Protein AF-A0A0M0LLI6-F1 (afdb_monomer_lite)

Foldseek 3Di:
DPPPVVLVVVLVVVLVVLLVVLVVVLVVCVVVVNAVQRWDWDDDPFKIWIWGDDPPDTDIFIDTDDPVCVVLVVLLVVLSVVLSVLRSCCSNVVSVLVSVLVVCVSVVVVVSNVVSVVVCVVVVVVSVVVNVVSSVVNVVSRVD

Sequence (144 aa):
MLEENIPRKKLGLFSIFMALFCLITGILAYSFNIYPGGYSIKENSEEVTVIKKNFSKKEKYTFEISEENQIIIFLIKNDVKQLLTMWLVIIFSGSSLLINLVNQLHLKDKNAFYITSILLIILLPLVIYVYIGKLDHIEQLLEI

pLDDT: mean 85.88, std 10.81, range [43.34, 95.38]

Organism: NCBI:txid263475

Secondary structure (DSSP, 8-state):
--SSHHHHHHHHHHHHHHHHHHHHHHHHHHHTT--TT-EEEEE-SSEEEEEEE-SS-EEEEEEE--HHHHHHHHHHHHHHHHHHHHHHHIIIIIHHHHHHHHHHHHHT-HHHHHHHHHHHHHHHHHHHHHHHHHHHHHHHHH--

Radius of gyration: 20.75 Å; chains: 1; bounding box: 58×28×57 Å

Structure (mmCIF, N/CA/C/O backbone):
data_AF-A0A0M0LLI6-F1
#
_entry.id   AF-A0A0M0LLI6-F1
#
loop_
_atom_site.group_PDB
_atom_site.id
_atom_site.type_symbol
_atom_site.label_atom_id
_atom_site.label_alt_id
_atom_site.label_comp_id
_atom_site.label_asym_id
_atom_site.label_entity_id
_atom_site.label_seq_id
_atom_site.pdbx_PDB_ins_code
_atom_site.Cartn_x
_atom_site.Cartn_y
_atom_site.Cartn_z
_atom_site.occupancy
_atom_site.B_iso_or_equiv
_atom_site.auth_seq_id
_atom_site.auth_comp_id
_atom_site.auth_asym_id
_atom_site.auth_atom_id
_atom_site.pdbx_PDB_model_num
ATOM 1 N N . MET A 1 1 ? 36.998 4.657 -27.826 1.00 43.34 1 MET A N 1
ATOM 2 C CA . MET A 1 1 ? 35.969 3.683 -27.391 1.00 43.34 1 MET A CA 1
ATOM 3 C C . MET A 1 1 ? 35.601 3.930 -25.916 1.00 43.34 1 MET A C 1
ATOM 5 O O . MET A 1 1 ? 35.745 3.044 -25.088 1.00 43.34 1 MET A O 1
ATOM 9 N N . LEU A 1 2 ? 35.194 5.160 -25.559 1.00 49.22 2 LEU A N 1
ATOM 10 C CA . LEU A 1 2 ? 35.072 5.603 -24.152 1.00 49.22 2 LEU A CA 1
ATOM 11 C C . LEU A 1 2 ? 33.766 6.358 -23.824 1.00 49.22 2 LEU A C 1
ATOM 13 O O . LEU A 1 2 ? 33.613 6.834 -22.705 1.00 49.22 2 LEU A O 1
ATOM 17 N N . GLU A 1 3 ? 32.802 6.446 -24.746 1.00 45.69 3 GLU A N 1
ATOM 18 C CA . GLU A 1 3 ? 31.631 7.326 -24.565 1.00 45.69 3 GLU A CA 1
ATOM 19 C C . GLU A 1 3 ? 30.340 6.639 -24.079 1.00 45.69 3 GLU A C 1
ATOM 21 O O . GLU A 1 3 ? 29.447 7.322 -23.587 1.00 45.69 3 GLU A O 1
ATOM 26 N N . GLU A 1 4 ? 30.226 5.307 -24.090 1.00 52.34 4 GLU A N 1
ATOM 27 C CA . GLU A 1 4 ? 28.956 4.645 -23.715 1.00 52.34 4 GLU A CA 1
ATOM 28 C C . GLU A 1 4 ? 28.759 4.375 -22.208 1.00 52.34 4 GLU A C 1
ATOM 30 O O . GLU A 1 4 ? 27.650 4.056 -21.775 1.00 52.34 4 GLU A O 1
ATOM 35 N N . ASN A 1 5 ? 29.788 4.531 -21.364 1.00 53.41 5 ASN A N 1
ATOM 36 C CA . ASN A 1 5 ? 29.709 4.131 -19.946 1.00 53.41 5 ASN A CA 1
ATOM 37 C C . ASN A 1 5 ? 29.209 5.223 -18.983 1.00 53.41 5 ASN A C 1
ATOM 39 O O . ASN A 1 5 ? 28.754 4.918 -17.877 1.00 53.41 5 ASN A O 1
ATOM 43 N N . ILE A 1 6 ? 29.260 6.494 -19.383 1.00 53.16 6 ILE A N 1
ATOM 44 C CA . ILE A 1 6 ? 28.793 7.623 -18.564 1.00 53.16 6 ILE A CA 1
ATOM 45 C C . ILE A 1 6 ? 27.268 7.583 -18.318 1.00 53.16 6 ILE A C 1
ATOM 47 O O . ILE A 1 6 ? 26.868 7.763 -17.162 1.00 53.16 6 ILE A O 1
ATOM 51 N N . PRO A 1 7 ? 26.397 7.320 -19.321 1.00 61.06 7 PRO A N 1
ATOM 52 C CA . PRO A 1 7 ? 24.951 7.266 -19.087 1.00 61.06 7 PRO A CA 1
ATOM 53 C C . PRO A 1 7 ? 24.537 6.082 -18.197 1.00 61.06 7 PRO A C 1
ATOM 55 O O . PRO A 1 7 ? 23.743 6.266 -17.273 1.00 61.06 7 PRO A O 1
ATOM 58 N N . ARG A 1 8 ? 25.158 4.903 -18.365 1.00 62.12 8 ARG A N 1
ATOM 59 C CA . ARG A 1 8 ? 24.872 3.714 -17.536 1.00 62.12 8 ARG A CA 1
ATOM 60 C C . ARG A 1 8 ? 25.237 3.909 -16.063 1.00 62.12 8 ARG A C 1
ATOM 62 O O . ARG A 1 8 ? 24.478 3.503 -15.185 1.00 62.12 8 ARG A O 1
ATOM 69 N N . LYS A 1 9 ? 26.367 4.566 -15.769 1.00 64.44 9 LYS A N 1
ATOM 70 C CA . LYS A 1 9 ? 26.808 4.814 -14.384 1.00 64.44 9 LYS A CA 1
ATOM 71 C C . LYS A 1 9 ? 25.878 5.785 -13.645 1.00 64.44 9 LYS A C 1
ATOM 73 O O . LYS A 1 9 ? 25.605 5.583 -12.464 1.00 64.44 9 LYS A O 1
ATOM 78 N N . LYS A 1 10 ? 25.352 6.803 -14.339 1.00 72.94 10 LYS A N 1
ATOM 79 C CA . LYS A 1 10 ? 24.365 7.748 -13.780 1.00 72.94 10 LYS A CA 1
ATOM 80 C C . LYS A 1 10 ? 23.009 7.083 -13.515 1.00 72.94 10 LYS A C 1
ATOM 82 O O . LYS A 1 10 ? 22.416 7.342 -12.473 1.00 72.94 10 LYS A O 1
ATOM 87 N N . LEU A 1 11 ? 22.560 6.191 -14.404 1.00 73.56 11 LEU A N 1
ATOM 88 C CA . LEU A 1 11 ? 21.329 5.413 -14.218 1.00 73.56 11 LEU A CA 1
ATOM 89 C C . LEU A 1 11 ? 21.413 4.494 -12.990 1.00 73.56 11 LEU A C 1
ATOM 91 O O . LEU A 1 11 ? 20.488 4.462 -12.182 1.00 73.56 11 LEU A O 1
ATOM 95 N N . GLY A 1 12 ? 22.534 3.785 -12.821 1.00 80.25 12 GLY A N 1
ATOM 96 C CA . GLY A 1 12 ? 22.752 2.937 -11.646 1.00 80.25 12 GLY A CA 1
ATOM 97 C C . GLY A 1 12 ? 22.688 3.733 -10.342 1.00 80.25 12 GLY A C 1
ATOM 98 O O . GLY A 1 12 ? 22.030 3.315 -9.394 1.00 80.25 12 GLY A O 1
ATOM 99 N N . LEU A 1 13 ? 23.298 4.922 -10.321 1.00 83.56 13 LEU A N 1
ATOM 100 C CA . LEU A 1 13 ? 23.286 5.797 -9.149 1.00 83.56 13 LEU A CA 1
ATOM 101 C C . LEU A 1 13 ? 21.878 6.327 -8.826 1.00 83.56 13 LEU A C 1
ATOM 103 O O . LEU A 1 13 ? 21.488 6.340 -7.662 1.00 83.56 13 LEU A O 1
ATOM 107 N N . PHE A 1 14 ? 21.102 6.709 -9.848 1.00 84.19 14 PHE A N 1
ATOM 108 C CA . PHE A 1 14 ? 19.702 7.118 -9.689 1.00 84.19 14 PHE A CA 1
ATOM 109 C C . PHE A 1 14 ? 18.839 5.980 -9.132 1.00 84.19 14 PHE A C 1
ATOM 111 O O . PHE A 1 14 ? 18.132 6.175 -8.148 1.00 84.19 14 PHE A O 1
ATOM 118 N N . SER A 1 15 ? 18.939 4.781 -9.709 1.00 85.69 15 SER A N 1
ATOM 119 C CA . SER A 1 15 ? 18.185 3.607 -9.253 1.00 85.69 15 SER A CA 1
ATOM 120 C C . SER A 1 15 ? 18.514 3.233 -7.805 1.00 85.69 15 SER A C 1
ATOM 122 O O . SER A 1 15 ? 17.605 2.932 -7.034 1.00 85.69 15 SER A O 1
ATOM 124 N N . ILE A 1 16 ? 19.788 3.317 -7.405 1.00 88.94 16 ILE A N 1
ATOM 125 C CA . ILE A 1 16 ? 20.215 3.107 -6.012 1.00 88.94 16 ILE A CA 1
ATOM 126 C C . ILE A 1 16 ? 19.619 4.177 -5.090 1.00 88.94 16 ILE A C 1
ATOM 128 O O . ILE A 1 16 ? 19.085 3.844 -4.033 1.00 88.94 16 ILE A O 1
ATOM 132 N N . PHE A 1 17 ? 19.679 5.453 -5.483 1.00 90.44 17 PHE A N 1
ATOM 133 C CA . PHE A 1 17 ? 19.116 6.548 -4.692 1.00 90.44 17 PHE A CA 1
ATOM 134 C C . PHE A 1 17 ? 17.601 6.399 -4.514 1.00 90.44 17 PHE A C 1
ATOM 136 O O . PHE A 1 17 ? 17.094 6.531 -3.403 1.00 90.44 17 PHE A O 1
ATOM 143 N N . MET A 1 18 ? 16.883 6.053 -5.585 1.00 89.81 18 MET A N 1
ATOM 144 C CA . MET A 1 18 ? 15.444 5.800 -5.534 1.00 89.81 18 MET A CA 1
ATOM 145 C C . MET A 1 18 ? 15.117 4.601 -4.643 1.00 89.81 18 MET A C 1
ATOM 147 O O . MET A 1 18 ? 14.209 4.694 -3.822 1.00 89.81 18 MET A O 1
ATOM 151 N N . ALA A 1 19 ? 15.873 3.504 -4.738 1.00 89.38 19 ALA A N 1
ATOM 152 C CA . ALA A 1 19 ? 15.683 2.345 -3.870 1.00 89.38 19 ALA A CA 1
ATOM 153 C C . ALA A 1 19 ? 15.896 2.698 -2.386 1.00 89.38 19 ALA A C 1
ATOM 155 O O . ALA A 1 19 ? 15.077 2.329 -1.545 1.00 89.38 19 ALA A O 1
ATOM 156 N N . LEU A 1 20 ? 16.945 3.467 -2.066 1.00 92.06 20 LEU A N 1
ATOM 157 C CA . LEU A 1 20 ? 17.201 3.965 -0.710 1.00 92.06 20 LEU A CA 1
ATOM 158 C C . LEU A 1 20 ? 16.071 4.869 -0.212 1.00 92.06 20 LEU A C 1
ATOM 160 O O . LEU A 1 20 ? 15.603 4.701 0.912 1.00 92.06 20 LEU A O 1
ATOM 164 N N . PHE A 1 21 ? 15.597 5.793 -1.048 1.00 91.12 21 PHE A N 1
ATOM 165 C CA . PHE A 1 21 ? 14.468 6.658 -0.715 1.00 91.12 21 PHE A CA 1
ATOM 166 C C . PHE A 1 21 ? 13.196 5.847 -0.421 1.00 91.12 21 PHE A C 1
ATOM 168 O O . PHE A 1 21 ? 12.515 6.103 0.573 1.00 91.12 21 PHE A O 1
ATOM 175 N N . CYS A 1 22 ? 12.899 4.825 -1.227 1.00 92.00 22 CYS A N 1
ATOM 176 C CA . CYS A 1 22 ? 11.752 3.9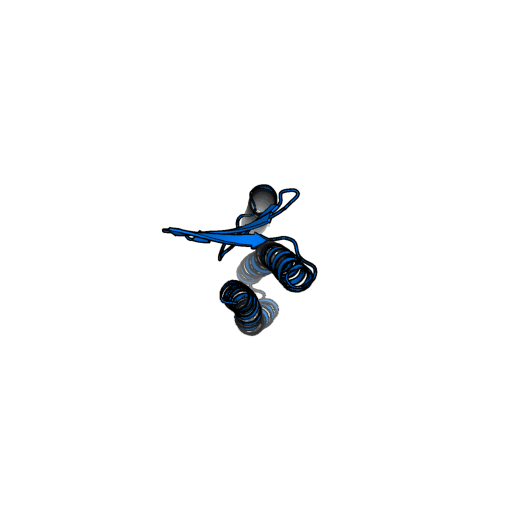34 -1.016 1.00 92.00 22 CYS A CA 1
ATOM 177 C C . CYS A 1 22 ? 11.881 3.121 0.277 1.00 92.00 22 CYS A C 1
ATOM 179 O O . CYS A 1 22 ? 10.909 2.937 1.003 1.00 92.00 22 CYS A O 1
ATOM 181 N N . LEU A 1 23 ? 13.095 2.675 0.602 1.00 92.25 23 LEU A N 1
ATOM 182 C CA . LEU A 1 23 ? 13.373 1.954 1.839 1.00 92.25 23 LEU A CA 1
ATOM 183 C C . LEU A 1 23 ? 13.174 2.849 3.065 1.00 92.25 23 LEU A C 1
ATOM 185 O O . LEU A 1 23 ? 12.482 2.456 4.002 1.00 92.25 23 LEU A O 1
ATOM 189 N N . ILE A 1 24 ? 13.708 4.072 3.039 1.00 93.19 24 ILE A N 1
ATOM 190 C CA . ILE A 1 24 ? 13.539 5.045 4.127 1.00 93.19 24 ILE A CA 1
ATOM 191 C C . ILE A 1 24 ? 12.059 5.398 4.303 1.00 93.19 24 ILE A C 1
ATOM 193 O O . ILE A 1 24 ? 11.543 5.351 5.417 1.00 93.19 24 ILE A O 1
ATOM 197 N N . THR A 1 25 ? 11.356 5.712 3.214 1.00 89.75 25 THR A N 1
ATOM 198 C CA . THR A 1 25 ? 9.925 6.049 3.271 1.00 89.75 25 THR A CA 1
ATOM 199 C C . THR A 1 25 ? 9.071 4.876 3.744 1.00 89.75 25 THR A C 1
ATOM 201 O O . THR A 1 25 ? 8.178 5.092 4.558 1.00 89.75 25 THR A O 1
ATOM 204 N N . GLY A 1 26 ? 9.374 3.640 3.336 1.00 89.75 26 GLY A N 1
ATOM 205 C CA . GLY A 1 26 ? 8.711 2.434 3.840 1.00 89.75 26 GLY A CA 1
ATOM 206 C C . GLY A 1 26 ? 8.922 2.220 5.343 1.00 89.75 26 GLY A C 1
ATOM 207 O O . GLY A 1 26 ? 7.961 1.968 6.071 1.00 89.75 26 GLY A O 1
ATOM 208 N N . ILE A 1 27 ? 10.153 2.394 5.841 1.00 91.06 27 ILE A N 1
ATOM 209 C CA . ILE A 1 27 ? 10.455 2.306 7.282 1.00 91.06 27 ILE A CA 1
ATOM 210 C C . ILE A 1 27 ? 9.701 3.383 8.062 1.00 91.06 27 ILE A C 1
ATOM 212 O O . ILE A 1 27 ? 9.111 3.083 9.101 1.00 91.06 27 ILE A O 1
ATOM 216 N N . LEU A 1 28 ? 9.692 4.625 7.573 1.00 89.94 28 LEU A N 1
ATOM 217 C CA . LEU A 1 28 ? 8.955 5.717 8.208 1.00 89.94 28 LEU A CA 1
ATOM 218 C C . LEU A 1 28 ? 7.446 5.435 8.202 1.00 89.94 28 LEU A C 1
ATOM 220 O O . LEU A 1 28 ? 6.794 5.594 9.232 1.00 89.94 28 LEU A O 1
ATOM 224 N N . ALA A 1 29 ? 6.900 4.958 7.081 1.00 87.50 29 ALA A N 1
ATOM 225 C CA . ALA A 1 29 ? 5.488 4.611 6.964 1.00 87.50 29 ALA A CA 1
ATOM 226 C C . ALA A 1 29 ? 5.076 3.545 7.988 1.00 87.50 29 ALA A C 1
ATOM 228 O O . ALA A 1 29 ? 4.082 3.723 8.692 1.00 87.50 29 ALA A O 1
ATOM 229 N N . TYR A 1 30 ? 5.877 2.485 8.131 1.00 87.06 30 TYR A N 1
ATOM 230 C CA . TYR A 1 30 ? 5.653 1.448 9.137 1.00 87.06 30 TYR A CA 1
ATOM 231 C C . TYR A 1 30 ? 5.787 1.988 10.566 1.00 87.06 30 TYR A C 1
ATOM 233 O O . TYR A 1 30 ? 4.889 1.813 11.384 1.00 87.06 30 TYR A O 1
ATOM 241 N N . SER A 1 31 ? 6.880 2.700 10.856 1.00 86.88 31 SER A N 1
ATOM 242 C CA . SER A 1 31 ? 7.198 3.175 12.212 1.00 86.88 31 SER A CA 1
ATOM 243 C C . SER A 1 31 ? 6.160 4.158 12.754 1.00 86.88 31 SER A C 1
ATOM 245 O O . SER A 1 31 ? 5.880 4.171 13.950 1.00 86.88 31 SER A O 1
ATOM 247 N N . PHE A 1 32 ? 5.569 4.975 11.880 1.00 83.69 32 PHE A N 1
ATOM 248 C CA . PHE A 1 32 ? 4.590 5.993 12.261 1.00 83.69 32 PHE A CA 1
ATOM 249 C C . PHE A 1 32 ? 3.132 5.599 11.959 1.00 83.69 32 PHE A C 1
ATOM 251 O O . PHE A 1 32 ? 2.226 6.409 12.186 1.00 83.69 32 PHE A O 1
ATOM 258 N N . ASN A 1 33 ? 2.879 4.370 11.482 1.00 80.75 33 ASN A N 1
ATOM 259 C CA . ASN A 1 33 ? 1.566 3.915 11.006 1.00 80.75 33 ASN A CA 1
ATOM 260 C C . ASN A 1 33 ? 0.934 4.921 10.023 1.00 80.75 33 ASN A C 1
ATOM 262 O O . ASN A 1 33 ? -0.193 5.386 10.224 1.00 80.75 33 ASN A O 1
ATOM 266 N N . ILE A 1 34 ? 1.699 5.306 8.997 1.00 81.94 34 ILE A N 1
ATOM 267 C CA . ILE A 1 34 ? 1.283 6.243 7.948 1.00 81.94 34 ILE A CA 1
ATOM 268 C C . ILE A 1 34 ? 0.933 5.446 6.694 1.00 81.94 34 ILE A C 1
ATOM 270 O O . ILE A 1 34 ? 1.804 4.855 6.059 1.00 81.94 34 ILE A O 1
ATOM 274 N N . TYR A 1 35 ? -0.344 5.469 6.329 1.00 86.00 35 TYR A N 1
ATOM 275 C CA . TYR A 1 35 ? -0.881 4.882 5.104 1.00 86.00 35 TYR A CA 1
ATOM 276 C C . TYR A 1 35 ? -2.194 5.593 4.721 1.00 86.00 35 TYR A C 1
ATOM 278 O O . TYR A 1 35 ? -2.823 6.205 5.592 1.00 86.00 35 TYR A O 1
ATOM 286 N N . PRO A 1 36 ? -2.623 5.554 3.445 1.00 82.19 36 PRO A N 1
ATOM 287 C CA . PRO A 1 36 ? -3.883 6.162 3.010 1.00 82.19 36 PRO A CA 1
ATOM 288 C C . PRO A 1 36 ? -5.097 5.644 3.805 1.00 82.19 36 PRO A C 1
ATOM 290 O O . PRO A 1 36 ? -5.281 4.438 3.933 1.00 82.19 36 PRO A O 1
ATOM 293 N N . GLY A 1 37 ? -5.925 6.536 4.355 1.00 80.38 37 GLY A N 1
ATOM 294 C CA . GLY A 1 37 ? -7.052 6.195 5.247 1.00 80.38 37 GLY A CA 1
ATOM 295 C C . GLY A 1 37 ? -6.684 6.174 6.739 1.00 80.38 37 GLY A C 1
ATOM 296 O O . GLY A 1 37 ? -7.467 6.614 7.575 1.00 80.38 37 GLY A O 1
ATOM 297 N N . GLY A 1 38 ? -5.451 5.776 7.069 1.00 81.19 38 GLY A N 1
ATOM 298 C CA . GLY A 1 38 ? -4.786 6.093 8.333 1.00 81.19 38 GLY A CA 1
ATOM 299 C C . GLY A 1 38 ? -5.549 5.733 9.611 1.00 81.19 38 GLY A C 1
ATOM 300 O O . GLY A 1 38 ? -5.766 6.601 10.448 1.00 81.19 38 GLY A O 1
ATOM 301 N N . TYR A 1 39 ? -5.911 4.475 9.839 1.00 87.75 39 TYR A N 1
ATOM 302 C CA . TYR A 1 39 ? -6.456 4.052 11.133 1.00 87.75 39 TYR A CA 1
ATOM 303 C C . TYR A 1 39 ? -5.353 3.769 12.155 1.00 87.75 39 TYR A C 1
ATOM 305 O O . TYR A 1 39 ? -4.308 3.188 11.847 1.00 87.75 39 TYR A O 1
ATOM 313 N N . SER A 1 40 ? -5.602 4.148 13.405 1.00 86.25 40 SER A N 1
ATOM 314 C CA . SER A 1 40 ? -4.818 3.721 14.564 1.00 86.25 40 SER A CA 1
ATOM 315 C C . SER A 1 40 ? -5.726 3.199 15.657 1.00 86.25 40 SER A C 1
ATOM 317 O O . SER A 1 40 ? -6.779 3.776 15.901 1.00 86.25 40 SER A O 1
ATOM 319 N N . ILE A 1 41 ? -5.280 2.152 16.335 1.00 87.75 41 ILE A N 1
ATOM 320 C CA . ILE A 1 41 ? -6.037 1.491 17.391 1.00 87.75 41 ILE A CA 1
ATOM 321 C C . ILE A 1 41 ? -5.334 1.768 18.715 1.00 87.75 41 ILE A C 1
ATOM 323 O O . ILE A 1 41 ? -4.110 1.649 18.810 1.00 87.75 41 ILE A O 1
ATOM 327 N N . LYS A 1 42 ? -6.107 2.178 19.717 1.00 88.56 42 LYS A N 1
ATOM 328 C CA . LYS A 1 42 ? -5.686 2.267 21.114 1.00 88.56 42 LYS A CA 1
ATOM 329 C C . LYS A 1 42 ? -6.527 1.297 21.919 1.00 88.56 42 LYS A C 1
ATOM 331 O O . LYS A 1 42 ? -7.733 1.239 21.726 1.00 88.56 42 LYS A O 1
ATOM 336 N N . GLU A 1 43 ? -5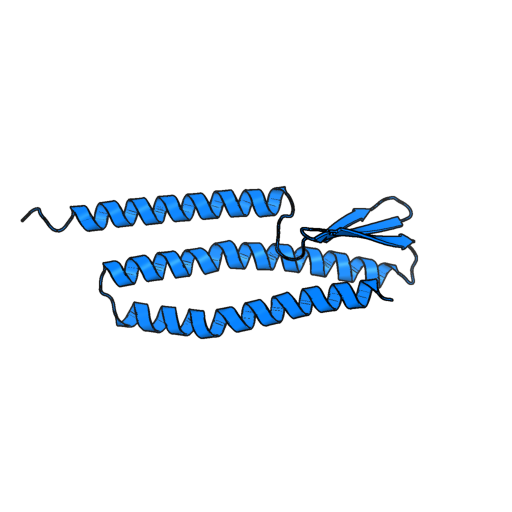.889 0.550 22.796 1.00 87.25 43 GLU A N 1
ATOM 337 C CA . GLU A 1 43 ? -6.536 -0.477 23.599 1.00 87.25 43 GLU A CA 1
ATOM 338 C C . GLU A 1 43 ? -6.146 -0.268 25.055 1.00 87.25 43 GLU A C 1
ATOM 340 O O . GLU A 1 43 ? -4.959 -0.140 25.367 1.00 87.25 43 GLU A O 1
ATOM 345 N N . ASN A 1 44 ? -7.161 -0.212 25.909 1.00 87.00 44 ASN A N 1
ATOM 346 C CA . ASN A 1 44 ? -7.039 -0.258 27.358 1.00 87.00 44 ASN A CA 1
ATOM 347 C C . ASN A 1 44 ? -7.654 -1.579 27.859 1.00 87.00 44 ASN A C 1
ATOM 349 O O . ASN A 1 44 ? -8.107 -2.399 27.067 1.00 87.00 44 ASN A O 1
ATOM 353 N N . SER A 1 45 ? -7.673 -1.801 29.175 1.00 81.31 45 SER A N 1
ATOM 354 C CA . SER A 1 45 ? -8.225 -3.024 29.777 1.00 81.31 45 SER A CA 1
ATOM 355 C C . SER A 1 45 ? -9.727 -3.227 29.542 1.00 81.31 45 SER A C 1
ATOM 357 O O . SER A 1 45 ? -10.189 -4.358 29.620 1.00 81.31 45 SER A O 1
ATOM 359 N N . GLU A 1 46 ? -10.473 -2.155 29.271 1.00 83.81 46 GLU A N 1
ATOM 360 C CA . GLU A 1 46 ? -11.944 -2.166 29.205 1.00 83.81 46 GLU A CA 1
ATOM 361 C C . GLU A 1 46 ? -12.487 -1.750 27.831 1.00 83.81 46 GLU A C 1
ATOM 363 O O . GLU A 1 46 ? -13.595 -2.125 27.457 1.00 83.81 46 GLU A O 1
ATOM 368 N N . GLU A 1 47 ? -11.700 -1.010 27.046 1.00 88.81 47 GLU A N 1
ATOM 369 C CA . GLU A 1 47 ? -12.166 -0.370 25.818 1.00 88.81 47 GLU A CA 1
ATOM 370 C C . GLU A 1 47 ? -11.115 -0.409 24.706 1.00 88.81 47 GLU A C 1
ATOM 372 O O . GLU A 1 47 ? -9.905 -0.288 24.940 1.00 88.81 47 GLU A O 1
ATOM 377 N N . VAL A 1 48 ? -11.598 -0.476 23.466 1.00 89.44 48 VAL A N 1
ATOM 378 C CA . VAL A 1 48 ? -10.801 -0.283 22.254 1.00 89.44 48 VAL A CA 1
ATOM 379 C C . VAL A 1 48 ? -11.285 0.958 21.518 1.00 89.44 48 VAL A C 1
ATOM 381 O O . VAL A 1 48 ? -12.434 1.041 21.099 1.00 89.44 48 VAL A O 1
ATOM 384 N N . THR A 1 49 ? -10.383 1.916 21.303 1.00 89.38 49 THR A N 1
ATOM 385 C CA . THR A 1 49 ? -10.635 3.113 20.498 1.00 89.38 49 THR A CA 1
ATOM 386 C C . THR A 1 49 ? -9.972 3.002 19.128 1.00 89.38 49 THR A C 1
ATOM 388 O O . THR A 1 49 ? -8.742 2.974 19.010 1.00 89.38 49 THR A O 1
ATOM 391 N N . VAL A 1 50 ? -10.777 3.037 18.073 1.00 88.81 50 VAL A N 1
ATOM 392 C CA . VAL A 1 50 ? -10.339 3.164 16.682 1.00 88.81 50 VAL A CA 1
ATOM 393 C C . VAL A 1 50 ? -10.342 4.642 16.303 1.00 88.81 50 VAL A C 1
ATOM 395 O O . VAL A 1 50 ? -11.344 5.338 16.435 1.00 88.81 50 VAL A O 1
ATOM 398 N N . ILE A 1 51 ? -9.196 5.149 15.854 1.00 87.88 51 ILE A N 1
ATOM 399 C CA . ILE A 1 51 ? -9.006 6.546 15.458 1.00 87.88 51 ILE A CA 1
ATOM 400 C C . ILE A 1 51 ? -8.690 6.584 13.969 1.00 87.88 51 ILE A C 1
ATOM 402 O O . ILE A 1 51 ? -7.612 6.146 13.557 1.00 87.88 51 ILE A O 1
ATOM 406 N N . LYS A 1 52 ? -9.585 7.174 13.185 1.00 86.19 52 LYS A N 1
ATOM 407 C CA . LYS A 1 52 ? -9.388 7.434 11.758 1.00 86.19 52 LYS A CA 1
ATOM 408 C C . LYS A 1 52 ? -8.639 8.751 11.581 1.00 86.19 52 LYS A C 1
ATOM 410 O O . LYS A 1 52 ? -9.103 9.814 11.999 1.00 86.19 52 LYS A O 1
ATOM 415 N N . LYS A 1 53 ? -7.440 8.697 11.008 1.00 75.81 53 LYS A N 1
ATOM 416 C CA . LYS A 1 53 ? -6.580 9.857 10.747 1.00 75.81 53 LYS A CA 1
ATOM 417 C C . LYS A 1 53 ? -6.827 10.343 9.319 1.00 75.81 53 LYS A C 1
ATOM 419 O O . LYS A 1 53 ? -6.015 10.107 8.429 1.00 75.81 53 LYS A O 1
ATOM 424 N N . ASN A 1 54 ? -7.929 11.058 9.105 1.00 66.69 54 ASN A N 1
ATOM 425 C CA . ASN A 1 54 ? -8.118 11.810 7.867 1.00 66.69 54 ASN A CA 1
ATOM 426 C C . ASN A 1 54 ? -7.358 13.146 7.919 1.00 66.69 54 ASN A C 1
ATOM 428 O O . ASN A 1 54 ? -7.125 13.706 8.992 1.00 66.69 54 ASN A O 1
ATOM 432 N N . PHE A 1 55 ? -7.008 13.688 6.746 1.00 56.50 55 PHE A N 1
ATOM 433 C CA . PHE A 1 55 ? -6.284 14.964 6.610 1.00 56.50 55 PHE A CA 1
ATOM 434 C C . PHE A 1 55 ? -7.015 16.169 7.238 1.00 56.50 55 PHE A C 1
ATOM 436 O O . PHE A 1 55 ? -6.369 17.169 7.541 1.00 56.50 55 PHE A O 1
ATOM 443 N N . SER A 1 56 ? -8.332 16.087 7.470 1.00 54.59 56 SER A N 1
ATOM 444 C CA . SER A 1 56 ? -9.130 17.204 8.010 1.00 54.59 56 SER A CA 1
ATOM 445 C C . SER A 1 56 ? -9.950 16.891 9.263 1.00 54.59 56 SER A C 1
ATOM 447 O O . SER A 1 56 ? -10.368 17.826 9.942 1.00 54.59 56 SER A O 1
ATOM 449 N N . LYS A 1 57 ? -10.196 15.619 9.604 1.00 58.94 57 LYS A N 1
ATOM 450 C CA . LYS A 1 57 ? -10.998 15.236 10.779 1.00 58.94 57 LYS A CA 1
ATOM 451 C C . LYS A 1 57 ? -10.448 13.963 11.413 1.00 58.94 57 LYS A C 1
ATOM 453 O O . LYS A 1 57 ? -10.025 13.048 10.713 1.00 58.94 57 LYS A O 1
ATOM 458 N N . LYS A 1 58 ? -10.445 13.928 12.747 1.00 72.06 58 LYS A N 1
ATOM 459 C CA . LYS A 1 58 ? -10.147 12.726 13.531 1.00 72.06 58 LYS A CA 1
ATOM 460 C C . LYS A 1 58 ? -11.461 12.182 14.065 1.00 72.06 58 LYS A C 1
ATOM 462 O O . LYS A 1 58 ? -12.001 12.747 15.013 1.00 72.06 58 LYS A O 1
ATOM 467 N N . GLU A 1 59 ? -11.958 11.123 13.447 1.00 83.00 59 GLU A N 1
ATOM 468 C CA . GLU A 1 59 ? -13.104 10.369 13.961 1.00 83.00 59 GLU A CA 1
ATOM 469 C C . GLU A 1 59 ? -12.587 9.326 14.954 1.00 83.00 59 GLU A C 1
ATOM 471 O O . GLU A 1 59 ? -11.515 8.741 14.755 1.00 83.00 59 GLU A O 1
ATOM 476 N N . LYS A 1 60 ? -13.302 9.167 16.069 1.00 86.81 60 LYS A N 1
ATOM 477 C CA . LYS A 1 60 ? -12.978 8.212 17.127 1.00 86.81 60 LYS A CA 1
ATOM 478 C C . LYS A 1 60 ? -14.197 7.343 17.374 1.00 86.81 60 LYS A C 1
ATOM 480 O O . LYS A 1 60 ? -15.270 7.881 17.622 1.00 86.81 60 LYS A O 1
ATOM 485 N N . TYR A 1 61 ? -13.983 6.040 17.365 1.00 85.75 61 TYR A N 1
ATOM 486 C CA . TYR A 1 61 ? -14.987 5.029 17.657 1.00 85.75 61 TYR A CA 1
ATOM 487 C C . TYR A 1 61 ? -14.482 4.224 18.843 1.00 85.75 61 TYR A C 1
ATOM 489 O O . TYR A 1 61 ? -13.352 3.737 18.798 1.00 85.75 61 TYR A O 1
ATOM 497 N N . THR A 1 62 ? -15.268 4.144 19.911 1.00 87.31 62 THR A N 1
ATOM 498 C CA . THR A 1 62 ? -14.896 3.425 21.133 1.00 87.31 62 THR A CA 1
ATOM 499 C C . THR A 1 62 ? -15.846 2.257 21.319 1.00 87.31 62 THR A C 1
ATOM 501 O O . THR A 1 62 ? -17.057 2.446 21.287 1.00 87.31 62 THR A O 1
ATOM 504 N N . PHE A 1 63 ? -15.279 1.075 21.525 1.00 85.81 63 PHE A N 1
ATOM 505 C CA . PHE A 1 63 ? -16.001 -0.165 21.768 1.00 85.81 63 PHE A CA 1
ATOM 506 C C . PHE A 1 63 ? -15.632 -0.692 23.150 1.00 85.81 63 PHE A C 1
ATOM 508 O O . PHE A 1 63 ? -14.444 -0.767 23.475 1.00 85.81 63 PHE A O 1
ATOM 515 N N . GLU A 1 64 ? -16.628 -1.091 23.936 1.00 85.62 64 GLU A N 1
ATOM 516 C CA . GLU A 1 64 ? -16.405 -1.863 25.160 1.00 85.62 64 GLU A CA 1
ATOM 517 C C . GLU A 1 64 ? -15.960 -3.287 24.804 1.00 85.62 64 GLU A C 1
ATOM 519 O O . GLU A 1 64 ? -16.475 -3.904 23.861 1.00 85.62 64 GLU A O 1
ATOM 524 N N . ILE A 1 65 ? -14.995 -3.816 25.558 1.00 83.75 65 ILE A N 1
ATOM 525 C CA . ILE A 1 65 ? -14.494 -5.180 25.386 1.00 83.75 65 ILE A CA 1
ATOM 526 C C . ILE A 1 65 ? -15.499 -6.150 26.020 1.00 83.75 65 ILE A C 1
ATOM 528 O O . ILE A 1 65 ? -15.449 -6.440 27.213 1.00 83.75 65 ILE A O 1
ATOM 532 N N . SER A 1 66 ? -16.408 -6.664 25.195 1.00 86.25 66 SER A N 1
ATOM 533 C CA . SER A 1 66 ? -17.378 -7.711 25.534 1.00 86.25 66 SER A CA 1
ATOM 534 C C . SER A 1 66 ? -17.225 -8.915 24.598 1.00 86.25 66 SER A C 1
ATOM 536 O O . SER A 1 66 ? -16.615 -8.799 23.532 1.00 86.25 66 SER A O 1
ATOM 538 N N . GLU A 1 67 ? -17.790 -10.074 24.960 1.00 81.81 67 GLU A N 1
ATOM 539 C CA . GLU A 1 67 ? -17.803 -11.258 24.077 1.00 81.81 67 GLU A CA 1
ATOM 540 C C . GLU A 1 67 ? -18.484 -10.967 22.727 1.00 81.81 67 GLU A C 1
ATOM 542 O O . GLU A 1 67 ? -18.051 -11.474 21.693 1.00 81.81 67 GLU A O 1
ATOM 547 N N . GLU A 1 68 ? -19.494 -10.092 22.719 1.00 81.69 68 GLU A N 1
ATOM 548 C CA . GLU A 1 68 ? -20.217 -9.676 21.510 1.00 81.69 68 GLU A CA 1
ATOM 549 C C . GLU A 1 68 ? -19.331 -8.835 20.573 1.00 81.69 68 GLU A C 1
ATOM 551 O O . GLU A 1 68 ? -19.293 -9.071 19.364 1.00 81.69 68 GLU A O 1
ATOM 556 N N . ASN A 1 69 ? -18.543 -7.909 21.129 1.00 85.50 69 ASN A N 1
ATOM 557 C CA . ASN A 1 69 ? -17.704 -6.991 20.350 1.00 85.50 69 ASN A CA 1
ATOM 558 C C . ASN A 1 69 ? -16.311 -7.545 20.030 1.00 85.50 69 ASN A C 1
ATOM 560 O O . ASN A 1 69 ? -15.608 -7.003 19.171 1.00 85.50 69 ASN A O 1
ATOM 564 N N . GLN A 1 70 ? -15.882 -8.623 20.690 1.00 87.19 70 GLN A N 1
ATOM 565 C CA . GLN A 1 70 ? -14.531 -9.171 20.547 1.00 87.19 70 GLN A CA 1
ATOM 566 C C . GLN A 1 70 ? -14.204 -9.546 19.094 1.00 87.19 70 GLN A C 1
ATOM 568 O O . GLN A 1 70 ? -13.087 -9.303 18.624 1.00 87.19 70 GLN A O 1
ATOM 573 N N . ILE A 1 71 ? -15.183 -10.093 18.366 1.00 89.56 71 ILE A N 1
ATOM 574 C CA . ILE A 1 71 ? -15.030 -10.466 16.954 1.00 89.56 71 ILE A CA 1
ATOM 575 C C . ILE A 1 71 ? -14.853 -9.217 16.084 1.00 89.56 71 ILE A C 1
ATOM 577 O O . ILE A 1 71 ? -13.936 -9.173 15.265 1.00 89.56 71 ILE A O 1
ATOM 581 N N . ILE A 1 72 ? -15.674 -8.184 16.291 1.00 89.88 72 ILE A N 1
ATOM 582 C CA . ILE A 1 72 ? -15.608 -6.918 15.542 1.00 89.88 72 ILE A CA 1
ATOM 583 C C . ILE A 1 72 ? -14.246 -6.250 15.761 1.00 89.88 72 ILE A C 1
ATOM 585 O O . ILE A 1 72 ? -13.538 -5.929 14.804 1.00 89.88 72 ILE A O 1
ATOM 589 N N . ILE A 1 73 ? -13.824 -6.132 17.022 1.00 89.88 73 ILE A N 1
ATOM 590 C CA . ILE A 1 73 ? -12.522 -5.575 17.405 1.00 89.88 73 ILE A CA 1
ATOM 591 C C . ILE A 1 73 ? -11.379 -6.345 16.729 1.00 89.88 73 ILE A C 1
ATOM 593 O O . ILE A 1 73 ? -10.436 -5.737 16.211 1.00 89.88 73 ILE A O 1
ATOM 597 N N . PHE A 1 74 ? -11.444 -7.679 16.721 1.00 91.62 74 PHE A N 1
ATOM 598 C CA . PHE A 1 74 ? -10.440 -8.518 16.072 1.00 91.62 74 PHE A CA 1
ATOM 599 C C . PHE A 1 74 ? -10.382 -8.285 14.556 1.00 91.62 74 PHE A C 1
ATOM 601 O O . PHE A 1 74 ? -9.287 -8.125 14.008 1.00 91.62 74 PHE A O 1
ATOM 608 N N . LEU A 1 75 ? -11.536 -8.218 13.885 1.00 92.62 75 LEU A N 1
ATOM 609 C CA . LEU A 1 75 ? -11.623 -7.969 12.444 1.00 92.62 75 LEU A CA 1
ATOM 610 C C . LEU A 1 75 ? -11.038 -6.603 12.073 1.00 92.62 75 LEU A C 1
ATOM 612 O O . LEU A 1 75 ? -10.186 -6.536 11.185 1.00 92.62 75 LEU A O 1
ATOM 616 N N . ILE A 1 76 ? -11.389 -5.544 12.812 1.00 92.06 76 ILE A N 1
ATOM 617 C CA . ILE A 1 76 ? -10.842 -4.198 12.590 1.00 92.06 76 ILE A CA 1
ATOM 618 C C . ILE A 1 76 ? -9.320 -4.203 12.770 1.00 92.06 76 ILE A C 1
ATOM 620 O O . ILE A 1 76 ? -8.591 -3.709 11.908 1.00 92.06 76 ILE A O 1
ATOM 624 N N . LYS A 1 77 ? -8.804 -4.795 13.858 1.00 91.31 77 LYS A N 1
ATOM 625 C CA . LYS A 1 77 ? -7.350 -4.908 14.089 1.00 91.31 77 LYS A CA 1
ATOM 626 C C . LYS A 1 77 ? -6.649 -5.623 12.939 1.00 91.31 77 LYS A C 1
ATOM 628 O O . LYS A 1 77 ? -5.583 -5.184 12.495 1.00 91.31 77 LYS A O 1
ATOM 633 N N . ASN A 1 78 ? -7.238 -6.713 12.459 1.00 93.31 78 ASN A N 1
ATOM 634 C CA . ASN A 1 78 ? -6.696 -7.466 11.343 1.00 93.31 78 ASN A CA 1
ATOM 635 C C . ASN A 1 78 ? -6.687 -6.635 10.051 1.00 93.31 78 ASN A C 1
ATOM 637 O O . ASN A 1 78 ? -5.651 -6.564 9.392 1.00 93.31 78 ASN A O 1
ATOM 641 N N . ASP A 1 79 ? -7.783 -5.962 9.709 1.00 93.12 79 ASP A N 1
ATOM 642 C CA . ASP A 1 79 ? -7.863 -5.184 8.472 1.00 93.12 79 ASP A CA 1
ATOM 643 C C . ASP A 1 79 ? -6.962 -3.949 8.492 1.00 93.12 79 ASP A C 1
ATOM 645 O O . ASP A 1 79 ? -6.282 -3.676 7.504 1.00 93.12 79 ASP A O 1
ATOM 649 N N . VAL A 1 80 ? -6.835 -3.269 9.634 1.00 91.56 80 VAL A N 1
ATOM 650 C CA . VAL A 1 80 ? -5.860 -2.182 9.827 1.00 91.56 80 VAL A CA 1
ATOM 651 C C . VAL A 1 80 ? -4.430 -2.669 9.575 1.00 91.56 80 VAL A C 1
ATOM 653 O O . VAL A 1 80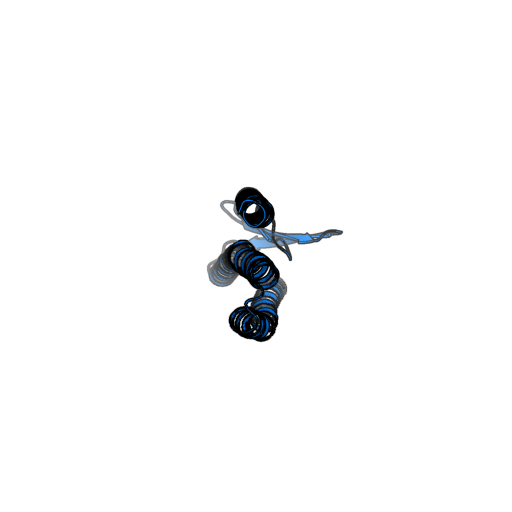 ? -3.654 -2.016 8.871 1.00 91.56 80 VAL A O 1
ATOM 656 N N . LYS A 1 81 ? -4.072 -3.847 10.101 1.00 91.00 81 LYS A N 1
ATOM 657 C CA . LYS A 1 81 ? -2.760 -4.461 9.855 1.00 91.00 81 LYS A CA 1
ATOM 658 C C . LYS A 1 81 ? -2.579 -4.843 8.384 1.00 91.00 81 LYS A C 1
ATOM 660 O O . LYS A 1 81 ? -1.487 -4.662 7.834 1.00 91.00 81 LYS A O 1
ATOM 665 N N . GLN A 1 82 ? -3.623 -5.367 7.745 1.00 92.00 82 GLN A N 1
ATOM 666 C CA . GLN A 1 82 ? -3.596 -5.722 6.327 1.00 92.00 82 GLN A CA 1
ATOM 667 C C . GLN A 1 82 ? -3.422 -4.483 5.447 1.00 92.00 82 GLN A C 1
ATOM 669 O O . GLN A 1 82 ? -2.567 -4.513 4.570 1.00 92.00 82 GLN A O 1
ATOM 674 N N . LEU A 1 83 ? -4.122 -3.380 5.723 1.00 92.62 83 LEU A N 1
ATOM 675 C CA . LEU A 1 83 ? -3.965 -2.111 5.003 1.00 92.62 83 LEU A CA 1
ATOM 676 C C . LEU A 1 83 ? -2.538 -1.569 5.099 1.00 92.62 83 LEU A C 1
ATOM 678 O O . LEU A 1 83 ? -1.951 -1.219 4.076 1.00 92.62 83 LEU A O 1
ATOM 682 N N . LEU A 1 84 ? -1.943 -1.566 6.298 1.00 90.88 84 LEU A N 1
ATOM 683 C CA . LEU A 1 84 ? -0.542 -1.169 6.472 1.00 90.88 84 LEU A CA 1
ATOM 684 C C . LEU A 1 84 ? 0.400 -2.079 5.672 1.00 90.88 84 LEU A C 1
ATOM 686 O O . LEU A 1 84 ? 1.308 -1.602 4.994 1.00 90.88 84 LEU A O 1
ATOM 690 N N . THR A 1 85 ? 0.172 -3.391 5.722 1.00 91.31 85 THR A N 1
ATOM 691 C CA . THR A 1 85 ? 0.989 -4.370 4.992 1.00 91.31 85 THR A CA 1
ATOM 692 C C . THR A 1 85 ? 0.864 -4.176 3.482 1.00 91.31 85 THR A C 1
ATOM 694 O O . THR A 1 85 ? 1.875 -4.110 2.787 1.00 91.31 85 THR A O 1
ATOM 697 N N . MET A 1 86 ? -0.359 -4.023 2.972 1.00 92.38 86 MET A N 1
ATOM 698 C CA . MET A 1 86 ? -0.630 -3.737 1.565 1.00 92.38 86 MET A CA 1
ATOM 699 C C . MET A 1 86 ? 0.032 -2.433 1.134 1.00 92.38 86 MET A C 1
ATOM 701 O O . MET A 1 86 ? 0.649 -2.392 0.076 1.00 92.38 86 MET A O 1
ATOM 705 N N . TRP A 1 87 ? -0.034 -1.391 1.961 1.00 92.25 87 TRP A N 1
ATOM 706 C CA . TRP A 1 87 ? 0.613 -0.115 1.681 1.00 92.25 87 TRP A CA 1
ATOM 707 C C . TRP A 1 87 ? 2.133 -0.248 1.547 1.00 92.25 87 TRP A C 1
ATOM 709 O O . TRP A 1 87 ? 2.717 0.273 0.597 1.00 92.25 87 TRP A O 1
ATOM 719 N N . LEU A 1 88 ? 2.777 -1.004 2.437 1.00 92.00 88 LEU A N 1
ATOM 720 C CA . LEU A 1 88 ? 4.208 -1.289 2.322 1.00 92.00 88 LEU A CA 1
ATOM 721 C C . LEU A 1 88 ? 4.525 -2.087 1.059 1.00 92.00 88 LEU A C 1
ATOM 723 O O . LEU A 1 88 ? 5.461 -1.735 0.342 1.00 92.00 88 LEU A O 1
ATOM 727 N N . VAL A 1 89 ? 3.735 -3.120 0.754 1.00 92.31 89 VAL A N 1
ATOM 728 C CA . VAL A 1 89 ? 3.884 -3.887 -0.489 1.00 92.31 89 VAL A CA 1
ATOM 729 C C . VAL A 1 89 ? 3.790 -2.950 -1.691 1.00 92.31 89 VAL A C 1
ATOM 731 O O . VAL A 1 89 ? 4.684 -2.987 -2.525 1.00 92.31 89 VAL A O 1
ATOM 734 N N . ILE A 1 90 ? 2.804 -2.049 -1.739 1.00 91.25 90 ILE A N 1
ATOM 735 C CA . ILE A 1 90 ? 2.640 -1.054 -2.809 1.00 91.25 90 ILE A CA 1
ATOM 736 C C . ILE A 1 90 ? 3.871 -0.157 -2.936 1.00 91.25 90 ILE A C 1
ATOM 738 O O . ILE A 1 90 ? 4.369 0.024 -4.047 1.00 91.25 90 ILE A O 1
ATOM 742 N N . ILE A 1 91 ? 4.381 0.385 -1.826 1.00 91.06 91 ILE A N 1
ATOM 743 C CA . ILE A 1 91 ? 5.583 1.228 -1.841 1.00 91.06 91 ILE A CA 1
ATOM 744 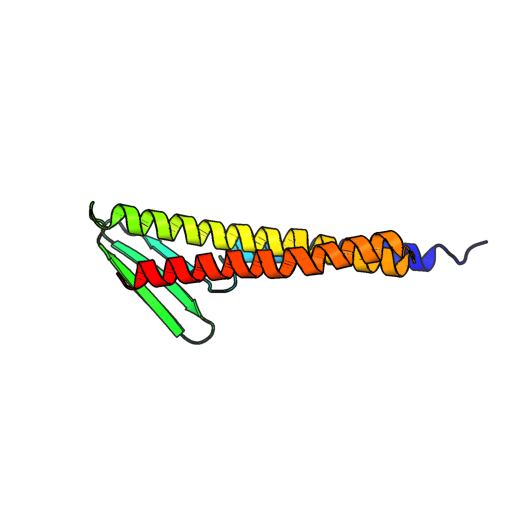C C . ILE A 1 91 ? 6.758 0.451 -2.436 1.00 91.06 91 ILE A C 1
ATOM 746 O O . ILE A 1 91 ? 7.412 0.947 -3.351 1.00 91.06 91 ILE A O 1
ATOM 750 N N . PHE A 1 92 ? 7.024 -0.766 -1.960 1.00 92.06 92 PHE A N 1
ATOM 751 C CA . PHE A 1 92 ? 8.191 -1.531 -2.394 1.00 92.06 92 PHE A CA 1
ATOM 752 C C . PHE A 1 92 ? 8.044 -2.088 -3.813 1.00 92.06 92 PHE A C 1
ATOM 754 O O . PHE A 1 92 ? 8.919 -1.868 -4.654 1.00 92.06 92 PHE A O 1
ATOM 761 N N . SER A 1 93 ? 6.946 -2.786 -4.108 1.00 91.75 93 SER A N 1
ATOM 762 C CA . SER A 1 93 ? 6.724 -3.407 -5.414 1.00 91.75 93 SER A CA 1
ATOM 763 C C . SER A 1 93 ? 6.443 -2.362 -6.487 1.00 91.75 93 SER A C 1
ATOM 765 O O . SER A 1 93 ? 7.018 -2.433 -7.571 1.00 91.75 93 SER A O 1
ATOM 767 N N . GLY A 1 94 ? 5.614 -1.360 -6.186 1.00 91.00 94 GLY A N 1
ATOM 768 C CA . GLY A 1 94 ? 5.299 -0.271 -7.108 1.00 91.00 94 GLY A CA 1
ATOM 769 C C . GLY A 1 94 ? 6.546 0.522 -7.478 1.00 91.00 94 GLY A C 1
ATOM 770 O O . GLY A 1 94 ? 6.831 0.705 -8.661 1.00 91.00 94 GLY A O 1
ATOM 771 N N . SER A 1 95 ? 7.356 0.906 -6.489 1.00 91.06 95 SER A N 1
ATOM 772 C CA . SER A 1 95 ? 8.598 1.634 -6.766 1.00 91.06 95 SER A CA 1
ATOM 773 C C . SER A 1 95 ? 9.619 0.784 -7.518 1.00 91.06 95 SER A C 1
ATOM 775 O O . SER A 1 95 ? 10.268 1.290 -8.429 1.00 91.06 95 SER A O 1
ATOM 777 N N . SER A 1 96 ? 9.739 -0.509 -7.202 1.00 91.31 96 SER A N 1
ATOM 778 C CA . SER A 1 96 ? 10.619 -1.425 -7.939 1.00 91.31 96 SER A CA 1
ATOM 779 C C . SER A 1 96 ? 10.225 -1.529 -9.417 1.00 91.31 96 SER A C 1
ATOM 781 O O . SER A 1 96 ? 11.083 -1.399 -10.292 1.00 91.31 96 SER A O 1
ATOM 783 N N . LEU A 1 97 ? 8.928 -1.673 -9.708 1.00 92.00 97 LEU A N 1
ATOM 784 C CA . LEU A 1 97 ? 8.415 -1.723 -11.079 1.00 92.00 97 LEU A CA 1
ATOM 785 C C . LEU A 1 97 ? 8.635 -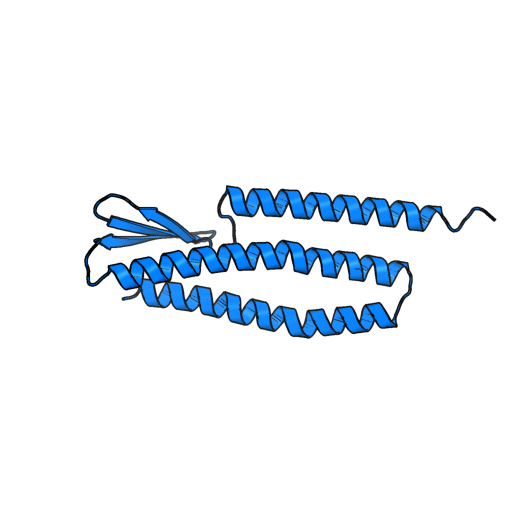0.401 -11.828 1.00 92.00 97 LEU A C 1
ATOM 787 O O . LEU A 1 97 ? 9.025 -0.424 -12.994 1.00 92.00 97 LEU A O 1
ATOM 791 N N . LEU A 1 98 ? 8.450 0.744 -11.165 1.00 90.94 98 LEU A N 1
ATOM 792 C CA . LEU A 1 98 ? 8.714 2.060 -11.757 1.00 90.94 98 LEU A CA 1
ATOM 793 C C . LEU A 1 98 ? 10.204 2.273 -12.049 1.00 90.94 98 LEU A C 1
ATOM 795 O O . LEU A 1 98 ? 10.555 2.694 -13.149 1.00 90.94 98 LEU A O 1
ATOM 799 N N . ILE A 1 99 ? 11.091 1.939 -11.105 1.00 91.19 99 ILE A N 1
ATOM 800 C CA . ILE A 1 99 ? 12.547 1.982 -11.318 1.00 91.19 99 ILE A CA 1
ATOM 801 C C . ILE A 1 99 ? 12.925 1.087 -12.503 1.00 91.19 99 ILE A C 1
ATOM 803 O O . ILE A 1 99 ? 13.704 1.490 -13.368 1.00 91.19 99 ILE A O 1
ATOM 807 N N . ASN A 1 100 ? 12.340 -0.110 -12.582 1.00 90.44 100 ASN A N 1
ATOM 808 C CA . ASN A 1 100 ? 12.569 -1.029 -13.686 1.00 90.44 100 ASN A CA 1
ATOM 809 C C . ASN A 1 100 ? 12.102 -0.454 -15.036 1.00 90.44 100 ASN A C 1
ATOM 811 O O . ASN A 1 100 ? 12.852 -0.531 -16.006 1.00 90.44 100 ASN A O 1
ATOM 815 N N . LEU A 1 101 ? 10.936 0.200 -15.100 1.00 91.62 101 LEU A N 1
ATOM 816 C CA . LEU A 1 101 ? 10.485 0.897 -16.312 1.00 91.62 101 LEU A CA 1
ATOM 817 C C . LEU A 1 101 ? 11.465 1.988 -16.754 1.00 91.62 101 LEU A C 1
ATOM 819 O O . LEU A 1 101 ? 11.789 2.071 -17.939 1.00 91.62 101 LEU A O 1
ATOM 823 N N . VAL A 1 102 ? 11.962 2.810 -15.821 1.00 89.50 102 VAL A N 1
ATOM 824 C CA . VAL A 1 102 ? 12.960 3.850 -16.136 1.00 89.50 102 VAL A CA 1
ATOM 825 C C . VAL A 1 102 ? 14.236 3.217 -16.692 1.00 89.50 102 VAL A C 1
ATOM 827 O O . VAL A 1 102 ? 14.778 3.690 -17.694 1.00 89.50 102 VAL A O 1
ATOM 830 N N . ASN A 1 103 ? 14.689 2.114 -16.091 1.00 88.88 103 ASN A N 1
ATOM 831 C CA . ASN A 1 103 ? 15.863 1.386 -16.562 1.00 88.88 103 ASN A CA 1
ATOM 832 C C . ASN A 1 103 ? 15.651 0.805 -17.966 1.00 88.88 103 ASN A C 1
ATOM 834 O O . ASN A 1 103 ? 16.510 0.976 -18.829 1.00 88.88 103 ASN A O 1
ATOM 838 N N . GLN A 1 104 ? 14.508 0.170 -18.226 1.00 90.56 104 GLN A N 1
ATOM 839 C CA . GLN A 1 104 ? 14.170 -0.401 -19.534 1.00 90.56 104 GLN A CA 1
ATOM 840 C C . GLN A 1 104 ? 14.059 0.677 -20.618 1.00 90.56 104 GLN A C 1
ATOM 842 O O . GLN A 1 104 ? 14.578 0.495 -21.720 1.00 90.56 104 GLN A O 1
ATOM 847 N N . LEU A 1 105 ? 13.458 1.828 -20.295 1.00 88.44 105 LEU A N 1
ATOM 848 C CA . LEU A 1 105 ? 13.382 2.975 -21.198 1.00 88.44 105 LEU A CA 1
ATOM 849 C C . LEU A 1 105 ? 14.782 3.493 -21.557 1.00 88.44 105 LEU A C 1
ATOM 851 O O . LEU A 1 105 ? 15.069 3.743 -22.728 1.00 88.44 105 LEU A O 1
ATOM 855 N N . HIS A 1 106 ? 15.674 3.604 -20.568 1.00 86.19 106 HIS A N 1
ATOM 856 C CA . HIS A 1 106 ? 17.053 4.039 -20.789 1.00 86.19 106 HIS A CA 1
ATOM 857 C C . HIS A 1 106 ? 17.865 3.028 -21.612 1.00 86.19 106 HIS A C 1
ATOM 859 O O . HIS A 1 106 ? 18.619 3.415 -22.504 1.00 86.19 106 HIS A O 1
ATOM 865 N N . LEU A 1 107 ? 17.689 1.733 -21.340 1.00 87.56 107 LEU A N 1
ATOM 866 C CA . LEU A 1 107 ? 18.320 0.639 -22.083 1.00 87.56 107 LEU A CA 1
ATOM 867 C C . LEU A 1 107 ? 17.687 0.406 -23.464 1.00 87.56 107 LEU A C 1
ATOM 869 O O . LEU A 1 107 ? 18.216 -0.382 -24.244 1.00 87.56 107 LEU A O 1
ATOM 873 N N . LYS A 1 108 ? 16.593 1.113 -23.786 1.00 89.69 108 LYS A N 1
ATOM 874 C CA . LYS A 1 108 ? 15.805 0.970 -25.020 1.00 89.69 108 LYS A CA 1
ATOM 875 C C . LYS A 1 108 ? 15.256 -0.450 -25.230 1.00 89.69 108 LYS A C 1
ATOM 877 O O . LYS A 1 108 ? 15.000 -0.847 -26.368 1.00 89.69 108 LYS A O 1
ATOM 882 N N . ASP A 1 109 ? 15.030 -1.195 -24.148 1.00 92.00 109 ASP A N 1
ATOM 883 C CA . ASP A 1 109 ? 14.417 -2.525 -24.191 1.00 92.00 109 ASP A CA 1
ATOM 884 C C . ASP A 1 109 ? 12.890 -2.402 -24.270 1.00 92.00 109 ASP A C 1
ATOM 886 O O . ASP A 1 109 ? 12.174 -2.359 -23.265 1.00 92.00 109 ASP A O 1
ATOM 890 N N . LYS A 1 110 ? 12.389 -2.306 -25.504 1.00 92.25 110 LYS A N 1
ATOM 891 C CA . LYS A 1 110 ? 10.966 -2.087 -25.792 1.00 92.25 110 LYS A CA 1
ATOM 892 C C . LYS A 1 110 ? 10.083 -3.239 -25.317 1.00 92.25 110 LYS A C 1
ATOM 894 O O . LYS A 1 110 ? 8.988 -2.992 -24.823 1.00 92.25 110 LYS A O 1
ATOM 899 N N . ASN A 1 111 ? 10.541 -4.483 -25.453 1.00 93.50 111 ASN A N 1
ATOM 900 C CA . ASN A 1 111 ? 9.727 -5.652 -25.120 1.00 93.50 111 ASN A CA 1
ATOM 901 C C . ASN A 1 111 ? 9.506 -5.732 -23.612 1.00 93.50 111 ASN A C 1
ATOM 903 O O . ASN A 1 111 ? 8.365 -5.837 -23.159 1.00 93.50 111 ASN A O 1
ATOM 907 N N . ALA A 1 112 ? 10.586 -5.614 -22.838 1.00 91.69 112 ALA A N 1
ATOM 908 C CA . ALA A 1 112 ? 10.493 -5.623 -21.386 1.00 91.69 112 ALA A CA 1
ATOM 909 C C . ALA A 1 112 ? 9.681 -4.421 -20.869 1.00 91.69 112 ALA A C 1
ATOM 911 O O . ALA A 1 112 ? 8.858 -4.586 -19.964 1.00 91.69 112 ALA A O 1
ATOM 912 N N . PHE A 1 113 ? 9.831 -3.249 -21.500 1.00 94.44 113 PHE A N 1
ATOM 913 C CA . PHE A 1 113 ? 9.039 -2.055 -21.197 1.00 94.44 113 PHE A CA 1
ATOM 914 C C . PHE A 1 113 ? 7.534 -2.273 -21.403 1.00 94.44 113 PHE A C 1
ATOM 916 O O . PHE A 1 113 ? 6.744 -1.973 -20.505 1.00 94.44 113 PHE A O 1
ATOM 923 N N . TYR A 1 114 ? 7.115 -2.818 -22.552 1.00 94.94 114 TYR A N 1
ATOM 924 C CA . TYR A 1 114 ? 5.695 -3.063 -22.827 1.00 94.94 114 TYR A CA 1
ATOM 925 C C . TYR A 1 114 ? 5.094 -4.101 -21.881 1.00 94.94 114 TYR A C 1
ATOM 927 O O . TYR A 1 114 ? 4.020 -3.863 -21.334 1.00 94.94 114 TYR A O 1
ATOM 935 N N . ILE A 1 115 ? 5.800 -5.207 -21.626 1.00 94.56 115 ILE A N 1
ATOM 936 C CA . ILE A 1 115 ? 5.346 -6.240 -20.682 1.00 94.56 115 ILE A CA 1
ATOM 937 C C . ILE A 1 115 ? 5.166 -5.641 -19.281 1.00 94.56 115 ILE A C 1
ATOM 939 O O . ILE A 1 115 ? 4.115 -5.812 -18.663 1.00 94.56 115 ILE A O 1
ATOM 943 N N . THR A 1 116 ? 6.157 -4.887 -18.797 1.00 92.81 116 THR A N 1
ATOM 944 C CA . THR A 1 116 ? 6.113 -4.254 -17.467 1.00 92.81 116 THR A CA 1
ATOM 945 C C . THR A 1 116 ? 4.990 -3.214 -17.379 1.00 92.81 116 THR A C 1
ATOM 947 O O . THR A 1 116 ? 4.300 -3.130 -16.365 1.00 92.81 116 THR A O 1
ATOM 950 N N . SER A 1 117 ? 4.752 -2.459 -18.455 1.00 94.88 117 SER A N 1
ATOM 951 C CA . SER A 1 117 ? 3.667 -1.472 -18.526 1.00 94.88 117 SER A CA 1
ATOM 952 C C . SER A 1 117 ? 2.287 -2.131 -18.481 1.00 94.88 117 SER A C 1
ATOM 954 O O . SER A 1 117 ? 1.422 -1.683 -17.733 1.00 94.88 117 SER A O 1
ATOM 956 N N . ILE A 1 118 ? 2.083 -3.217 -19.233 1.00 95.38 118 ILE A N 1
ATOM 957 C CA . ILE A 1 118 ? 0.828 -3.984 -19.217 1.00 95.38 118 ILE A CA 1
ATOM 958 C C . ILE A 1 118 ? 0.580 -4.564 -17.822 1.00 95.38 118 ILE A C 1
ATOM 960 O O . ILE A 1 118 ? -0.527 -4.444 -17.299 1.00 95.38 118 ILE A O 1
ATOM 964 N N . LEU A 1 119 ? 1.614 -5.134 -17.191 1.00 93.00 119 LEU A N 1
ATOM 965 C CA . LEU A 1 119 ? 1.524 -5.628 -15.816 1.00 93.00 119 LEU A CA 1
ATOM 966 C C . LEU A 1 119 ? 1.072 -4.529 -14.852 1.00 93.00 119 LEU A C 1
ATOM 968 O O . LEU A 1 119 ? 0.175 -4.767 -14.049 1.00 93.00 119 LEU A O 1
ATOM 972 N N . LEU A 1 120 ? 1.633 -3.322 -14.950 1.00 92.31 120 LEU A N 1
ATOM 973 C CA . LEU A 1 120 ? 1.220 -2.192 -14.114 1.00 92.31 120 LEU A CA 1
ATOM 974 C C . LEU A 1 120 ? -0.229 -1.772 -14.371 1.00 92.31 120 LEU A C 1
ATOM 976 O O . LEU A 1 120 ? -0.969 -1.567 -13.414 1.00 92.31 120 LEU A O 1
ATOM 980 N N . ILE A 1 121 ? -0.656 -1.691 -15.633 1.00 94.25 121 ILE A N 1
ATOM 981 C CA . ILE A 1 121 ? -2.032 -1.316 -15.996 1.00 94.25 121 ILE A CA 1
ATOM 982 C C . ILE A 1 121 ? -3.056 -2.309 -15.428 1.00 94.25 121 ILE A C 1
ATOM 984 O O . ILE A 1 121 ? -4.152 -1.899 -15.063 1.00 94.25 121 ILE A O 1
ATOM 988 N N . ILE A 1 122 ? -2.708 -3.594 -15.321 1.00 93.62 122 ILE A N 1
ATOM 989 C CA . ILE A 1 122 ? -3.596 -4.629 -14.772 1.00 93.62 122 ILE A CA 1
ATOM 990 C C . ILE A 1 122 ? -3.531 -4.673 -13.239 1.00 93.62 122 ILE A C 1
ATOM 992 O O . ILE A 1 122 ? -4.563 -4.743 -12.572 1.00 93.62 122 ILE A O 1
ATOM 996 N N . LEU A 1 123 ? -2.326 -4.638 -12.662 1.00 91.81 123 LEU A N 1
ATOM 997 C CA . LEU A 1 123 ? -2.129 -4.796 -11.220 1.00 91.81 123 LEU A CA 1
ATOM 998 C C . LEU A 1 123 ? -2.604 -3.579 -10.428 1.00 91.81 123 LEU A C 1
ATOM 1000 O O . LEU A 1 123 ? -3.152 -3.738 -9.341 1.00 91.81 123 LEU A O 1
ATOM 1004 N N . LEU A 1 124 ? -2.400 -2.370 -10.949 1.00 90.25 124 LEU A N 1
ATOM 1005 C CA . LEU A 1 124 ? -2.658 -1.139 -10.205 1.00 90.25 124 LEU A CA 1
ATOM 1006 C C . LEU A 1 124 ? -4.159 -0.971 -9.875 1.00 90.25 124 LEU A C 1
ATOM 1008 O O . LEU A 1 124 ? -4.468 -0.768 -8.699 1.00 90.25 124 LEU A O 1
ATOM 1012 N N . PRO A 1 125 ? -5.108 -1.161 -10.816 1.00 93.00 125 PRO A N 1
ATOM 1013 C CA . PRO A 1 125 ? -6.536 -1.164 -10.497 1.00 93.00 125 PRO A CA 1
ATOM 1014 C C . PRO A 1 125 ? -6.936 -2.272 -9.522 1.00 93.00 125 PRO A C 1
ATOM 1016 O O . PRO A 1 125 ? -7.721 -2.019 -8.613 1.00 93.00 125 PRO A O 1
ATOM 1019 N N . LEU A 1 126 ? -6.381 -3.481 -9.673 1.00 93.06 126 LEU A N 1
ATOM 1020 C CA . LEU A 1 126 ? -6.682 -4.608 -8.786 1.00 93.06 126 LEU A CA 1
ATOM 1021 C C . LEU A 1 126 ? -6.274 -4.298 -7.341 1.00 93.06 126 LEU A C 1
ATOM 1023 O O . LEU A 1 126 ? -7.042 -4.517 -6.408 1.00 93.06 126 LEU A O 1
ATOM 1027 N N . VAL A 1 127 ? -5.073 -3.755 -7.161 1.00 91.69 127 VAL A N 1
ATOM 1028 C CA . VAL A 1 127 ? -4.549 -3.374 -5.850 1.00 91.69 127 VAL A CA 1
ATOM 1029 C C . VAL A 1 127 ? -5.389 -2.264 -5.224 1.00 91.69 127 VAL A C 1
ATOM 1031 O O . VAL A 1 127 ? -5.736 -2.369 -4.049 1.00 91.69 127 VAL A O 1
ATOM 1034 N N . ILE A 1 128 ? -5.759 -1.237 -5.997 1.00 91.62 128 ILE A N 1
ATOM 1035 C CA . ILE A 1 128 ? -6.649 -0.166 -5.525 1.00 91.62 128 ILE A CA 1
ATOM 1036 C C . ILE A 1 128 ? -8.007 -0.738 -5.110 1.00 91.62 128 ILE A C 1
ATOM 1038 O O . ILE A 1 128 ? -8.499 -0.398 -4.040 1.00 91.62 128 ILE A O 1
ATOM 1042 N N . TYR A 1 129 ? -8.593 -1.622 -5.918 1.00 94.50 129 TYR A N 1
ATOM 1043 C CA . TYR A 1 129 ? -9.891 -2.230 -5.631 1.00 94.50 129 TYR A CA 1
ATOM 1044 C C . TYR A 1 129 ? -9.883 -3.002 -4.306 1.00 94.50 129 TYR A C 1
ATOM 1046 O O . TYR A 1 129 ? -10.738 -2.772 -3.454 1.00 94.50 129 TYR A O 1
ATOM 1054 N N . VAL A 1 130 ? -8.885 -3.868 -4.092 1.00 93.69 130 VAL A N 1
ATOM 1055 C CA . VAL A 1 130 ? -8.754 -4.620 -2.831 1.00 93.69 130 VAL A CA 1
ATOM 1056 C C . VAL A 1 130 ? -8.517 -3.673 -1.654 1.00 93.69 130 VAL A C 1
ATOM 1058 O O . VAL A 1 130 ? -9.066 -3.882 -0.575 1.00 93.69 130 VAL A O 1
ATOM 1061 N N . TYR A 1 131 ? -7.726 -2.618 -1.854 1.00 92.44 131 TYR A N 1
ATOM 1062 C CA . TYR A 1 131 ? -7.429 -1.640 -0.812 1.00 92.44 131 TYR A CA 1
ATOM 1063 C C . TYR A 1 131 ? -8.676 -0.860 -0.377 1.00 92.44 131 TYR A C 1
ATOM 1065 O O . TYR A 1 131 ? -8.936 -0.740 0.818 1.00 92.44 131 TYR A O 1
ATOM 1073 N N . ILE A 1 132 ? -9.466 -0.372 -1.337 1.00 92.38 132 ILE A N 1
ATOM 1074 C CA . ILE A 1 132 ? -10.730 0.324 -1.069 1.00 92.38 132 ILE A CA 1
ATOM 1075 C C . ILE A 1 132 ? -11.715 -0.620 -0.381 1.00 92.38 132 ILE A C 1
ATOM 1077 O O . ILE A 1 132 ? -12.249 -0.260 0.658 1.00 92.38 132 ILE A O 1
ATOM 1081 N N . GLY A 1 133 ? -11.865 -1.860 -0.860 1.00 93.31 133 GLY A N 1
ATOM 1082 C CA . GLY A 1 133 ? -12.763 -2.827 -0.220 1.00 93.31 133 GLY A CA 1
ATOM 1083 C C . GLY A 1 133 ? -12.418 -3.105 1.248 1.00 93.31 133 GLY A C 1
ATOM 1084 O O . GLY A 1 133 ? -13.307 -3.341 2.061 1.00 93.31 133 GLY A O 1
ATOM 1085 N N . LYS A 1 134 ? -11.133 -3.033 1.620 1.00 91.81 134 LYS A N 1
ATOM 1086 C CA . LYS A 1 134 ? -10.699 -3.135 3.020 1.00 91.81 134 LYS A CA 1
ATOM 1087 C C . LYS A 1 134 ? -10.994 -1.887 3.842 1.00 91.81 134 LYS A C 1
ATOM 1089 O O . LYS A 1 134 ? -11.327 -2.025 5.015 1.00 91.81 134 LYS A O 1
ATOM 1094 N N . LEU A 1 135 ? -10.886 -0.698 3.253 1.00 91.44 135 LEU A N 1
ATOM 1095 C CA . LEU A 1 135 ? -11.333 0.531 3.910 1.00 91.44 135 LEU A CA 1
ATOM 1096 C C . LEU A 1 135 ? -12.841 0.482 4.162 1.00 91.44 135 LEU A C 1
ATOM 1098 O O . LEU A 1 135 ? -13.257 0.687 5.296 1.00 91.44 135 LEU A O 1
ATOM 1102 N N . ASP A 1 136 ? -13.624 0.134 3.143 1.00 92.06 136 ASP A N 1
ATOM 1103 C CA . ASP A 1 136 ? -15.085 0.073 3.226 1.00 92.06 136 ASP A CA 1
ATOM 1104 C C . ASP A 1 136 ? -15.549 -0.948 4.272 1.00 92.06 136 ASP A C 1
ATOM 1106 O O . ASP A 1 136 ? -16.469 -0.675 5.036 1.00 92.06 136 ASP A O 1
ATOM 1110 N N . HIS A 1 137 ? -14.882 -2.104 4.363 1.00 93.31 137 HIS A N 1
ATOM 1111 C CA . HIS A 1 137 ? -15.192 -3.103 5.386 1.00 93.31 137 HIS A CA 1
ATOM 1112 C C . HIS A 1 137 ? -14.932 -2.587 6.810 1.00 93.31 137 HIS A C 1
ATOM 1114 O O . HIS A 1 137 ? -15.733 -2.846 7.704 1.00 93.31 137 HIS A O 1
ATOM 1120 N N . ILE A 1 138 ? -13.855 -1.821 7.031 1.00 91.75 138 ILE A N 1
ATOM 1121 C CA . ILE A 1 138 ? -13.624 -1.177 8.332 1.00 91.75 138 ILE A CA 1
ATOM 1122 C C . ILE A 1 138 ? -14.742 -0.177 8.632 1.00 91.75 138 ILE A C 1
ATOM 1124 O O . ILE A 1 138 ? -15.265 -0.202 9.737 1.00 91.75 138 ILE A O 1
ATOM 1128 N N . GLU A 1 139 ? -15.125 0.676 7.680 1.00 90.50 139 GLU A N 1
ATOM 1129 C CA . GLU A 1 139 ? -16.195 1.667 7.891 1.00 90.50 139 GLU A CA 1
ATOM 1130 C C . GLU A 1 139 ? -17.521 0.985 8.249 1.00 90.50 139 GLU A C 1
ATOM 1132 O O . GLU A 1 139 ? -18.164 1.377 9.215 1.00 90.50 139 GLU A O 1
ATOM 1137 N N . GLN A 1 140 ? -17.879 -0.100 7.555 1.00 91.75 140 GLN A N 1
ATOM 1138 C CA . GLN A 1 140 ? -19.075 -0.890 7.870 1.00 91.75 140 GLN A CA 1
ATOM 1139 C C . GLN A 1 140 ? -19.041 -1.452 9.293 1.00 91.75 140 GLN A C 1
ATOM 1141 O O . GLN A 1 140 ? -20.048 -1.405 9.987 1.00 91.75 140 GLN A O 1
ATOM 1146 N N . LEU A 1 141 ? -17.890 -1.958 9.746 1.00 90.19 141 LEU A N 1
ATOM 1147 C CA . LEU A 1 141 ? -17.729 -2.459 11.114 1.00 90.19 141 LEU A CA 1
ATOM 1148 C C . LEU A 1 141 ? -17.767 -1.349 12.174 1.00 90.19 141 LEU A C 1
ATOM 1150 O O . LEU A 1 141 ? -18.031 -1.643 13.334 1.00 90.19 141 LEU A O 1
ATOM 1154 N N . LEU A 1 142 ? -17.475 -0.100 11.798 1.00 87.69 142 LEU A N 1
ATOM 1155 C CA . LEU A 1 142 ? -17.524 1.059 12.692 1.00 87.69 142 LEU A CA 1
ATOM 1156 C C . LEU A 1 142 ? -18.926 1.677 12.814 1.00 87.69 142 LEU A C 1
ATOM 1158 O O . LEU A 1 142 ? -19.153 2.469 13.727 1.00 87.69 142 LEU A O 1
ATOM 11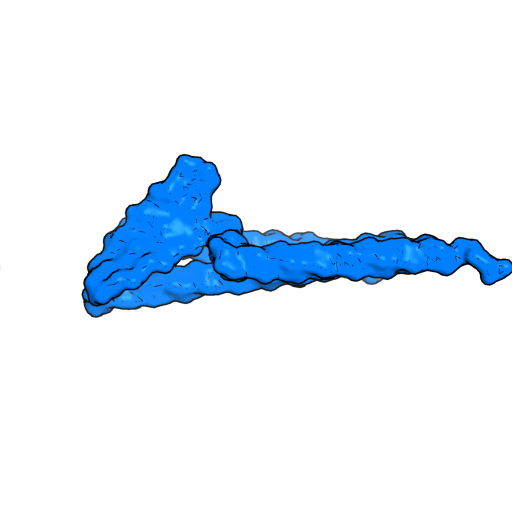62 N N . GLU A 1 143 ? -19.834 1.350 11.892 1.00 84.00 143 GLU A N 1
ATOM 1163 C CA . GLU A 1 143 ? -21.227 1.816 11.873 1.00 84.00 143 GLU A CA 1
ATOM 1164 C C . GLU A 1 143 ? -22.212 0.859 12.578 1.00 84.00 143 GLU A C 1
ATOM 1166 O O . GLU A 1 143 ? -23.375 1.227 12.754 1.00 84.00 143 GLU A O 1
ATOM 1171 N N . ILE A 1 144 ? -21.759 -0.342 12.968 1.00 68.75 144 ILE A N 1
ATOM 1172 C CA . ILE A 1 144 ? -22.509 -1.329 13.773 1.00 68.75 144 ILE A CA 1
ATOM 1173 C C . ILE A 1 144 ? -22.442 -0.947 15.253 1.00 68.75 144 ILE A C 1
ATOM 1175 O O . ILE A 1 144 ? -23.515 -0.971 15.897 1.00 68.75 144 ILE A O 1
#